Protein AF-A0A3C0C883-F1 (afdb_monomer)

Sequence (92 aa):
MLVVKTTEPKGQYARNGLMASVTGLPAIDVPGGFSKPDDT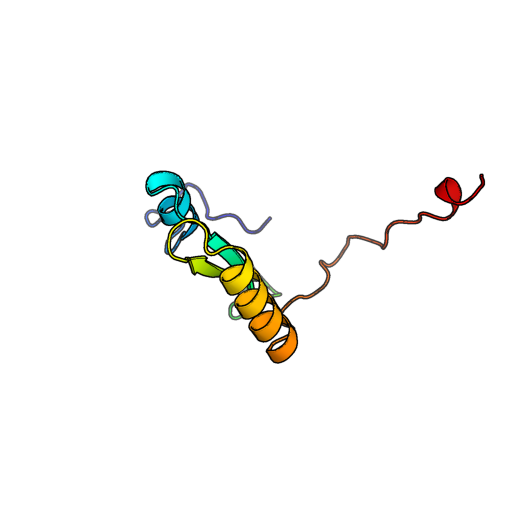APLGVPVGIEFMAEPFSESKLISMAFDYEQATKHRKAPEGLPDLDFSSVSSK

pLDDT: mean 87.86, std 10.41, range [47.94, 98.5]

Foldseek 3Di:
DPADPPPPPCHDPPDDVVPCVVVVWDKDKAWPAFDDADPVRNRGDTDIDMDTDDPPCVVVRVVVRVVVCVVPVRDDDDPPDDDDDCVVVPPD

Nearest PDB structures (foldseek):
  4v5z-assembly1_Bd  TM=3.438E-01  e=3.336E+00  Canis lupus familiaris
  6vqi-assembly1_a  TM=2.772E-01  e=2.749E+00  Rattus norvegicus
  6vq8-assembly1_a  TM=2.312E-01  e=6.356E+00  Rattus norvegicus
  6gq1-assembly1_AL  TM=2.306E-01  e=8.772E+00  Saccharomyces cerevisiae S288C

Mean predicted aligned error: 6.57 Å

Structure (mmCIF, N/CA/C/O backbone):
data_AF-A0A3C0C883-F1
#
_entry.id   AF-A0A3C0C883-F1
#
loop_
_atom_site.group_PDB
_atom_site.id
_atom_site.type_symbol
_atom_site.label_atom_id
_atom_site.label_alt_id
_atom_site.label_comp_id
_atom_site.label_asym_id
_atom_site.label_entity_id
_atom_site.label_seq_id
_atom_site.pdbx_PDB_ins_code
_atom_site.Cartn_x
_atom_site.Cartn_y
_atom_site.Cartn_z
_atom_site.occupancy
_atom_site.B_iso_or_equiv
_atom_site.auth_seq_id
_atom_site.auth_comp_id
_atom_site.auth_asym_id
_atom_site.auth_atom_id
_atom_site.pdbx_PDB_model_num
ATOM 1 N N . MET A 1 1 ? 16.668 2.261 -11.685 1.00 47.94 1 MET A N 1
ATOM 2 C CA . MET A 1 1 ? 15.894 2.820 -10.555 1.00 47.94 1 MET A CA 1
ATOM 3 C C . MET A 1 1 ? 14.685 3.537 -11.141 1.00 47.94 1 MET A C 1
ATOM 5 O O . MET A 1 1 ? 14.882 4.432 -11.953 1.00 47.94 1 MET A O 1
ATOM 9 N N . LEU A 1 2 ? 13.466 3.086 -10.825 1.00 65.94 2 LEU A N 1
ATOM 10 C CA . LEU A 1 2 ? 12.219 3.643 -11.368 1.00 65.94 2 LEU A CA 1
ATOM 11 C C . LEU A 1 2 ? 11.862 4.923 -10.606 1.00 65.94 2 LEU A C 1
ATOM 13 O O . LEU A 1 2 ? 11.206 4.880 -9.569 1.00 65.94 2 LEU A O 1
ATOM 17 N N . VAL A 1 3 ? 12.375 6.055 -11.080 1.00 69.94 3 VAL A N 1
ATOM 18 C CA . VAL A 1 3 ? 12.163 7.380 -10.485 1.00 69.94 3 VAL A CA 1
ATOM 19 C C . VAL A 1 3 ? 11.705 8.316 -11.583 1.00 69.94 3 VAL A C 1
ATOM 21 O O . VAL A 1 3 ? 12.238 8.289 -12.694 1.00 69.94 3 VAL A O 1
ATOM 24 N N . VAL A 1 4 ? 10.722 9.155 -11.268 1.00 74.94 4 VAL A N 1
ATOM 25 C CA . VAL A 1 4 ? 10.320 10.230 -12.171 1.00 74.94 4 VAL A CA 1
ATOM 26 C C . VAL A 1 4 ? 11.511 11.160 -12.379 1.00 74.94 4 VAL A C 1
ATOM 28 O O . VAL A 1 4 ? 12.099 11.649 -11.416 1.00 74.94 4 VAL A O 1
ATOM 31 N N . LYS A 1 5 ? 11.878 11.401 -13.639 1.00 80.19 5 LYS A N 1
ATOM 32 C CA . LYS A 1 5 ? 12.975 12.312 -13.978 1.00 80.19 5 LYS A CA 1
ATOM 33 C C . LYS A 1 5 ? 12.674 13.694 -13.403 1.00 80.19 5 LYS A C 1
ATOM 35 O O . LYS A 1 5 ? 11.576 14.203 -13.583 1.00 80.19 5 LYS A O 1
ATOM 40 N N . THR A 1 6 ? 13.659 14.341 -12.788 1.00 79.00 6 THR A N 1
ATOM 41 C CA . THR A 1 6 ? 13.498 15.695 -12.224 1.00 79.00 6 THR A CA 1
ATOM 42 C C . THR A 1 6 ? 13.108 16.736 -13.282 1.00 79.00 6 THR A C 1
ATOM 44 O O . THR A 1 6 ? 12.564 17.782 -12.954 1.00 79.00 6 THR A O 1
ATOM 47 N N . THR A 1 7 ? 13.367 16.444 -14.561 1.00 83.19 7 THR A N 1
ATOM 48 C CA . THR A 1 7 ? 12.977 17.271 -15.709 1.00 83.19 7 THR A CA 1
ATOM 49 C C . THR A 1 7 ? 11.556 17.006 -16.210 1.00 83.19 7 THR A C 1
ATOM 51 O O . THR A 1 7 ? 11.130 17.682 -17.141 1.00 83.19 7 THR A O 1
ATOM 54 N N . GLU A 1 8 ? 10.830 16.033 -15.650 1.00 82.94 8 GLU A N 1
ATOM 55 C CA . GLU A 1 8 ? 9.435 15.764 -16.002 1.00 82.94 8 GLU A CA 1
ATOM 56 C C . GLU A 1 8 ? 8.548 16.883 -15.431 1.00 82.94 8 GLU A C 1
ATOM 58 O O . GLU A 1 8 ? 8.380 16.960 -14.210 1.00 82.94 8 GLU A O 1
ATOM 63 N N . PRO A 1 9 ? 7.950 17.747 -16.273 1.00 79.12 9 PRO A N 1
ATOM 64 C CA . PRO A 1 9 ? 7.188 18.904 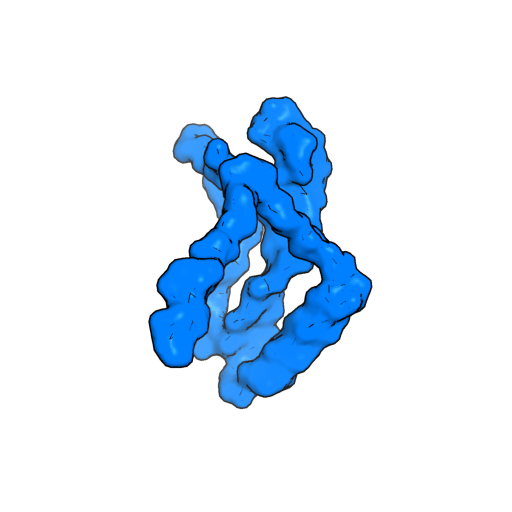-15.804 1.00 79.12 9 PRO A CA 1
ATOM 65 C C . PRO A 1 9 ? 5.959 18.520 -14.973 1.00 79.12 9 PRO A C 1
ATOM 67 O O . PRO A 1 9 ? 5.479 19.326 -14.179 1.00 79.12 9 PRO A O 1
ATOM 70 N N . LYS A 1 10 ? 5.445 17.294 -15.133 1.00 72.88 10 LYS A N 1
ATOM 71 C CA . LYS A 1 10 ? 4.308 16.783 -14.355 1.00 72.88 10 LYS A CA 1
ATOM 72 C C . LYS A 1 10 ? 4.703 16.213 -12.991 1.00 72.88 10 LYS A C 1
ATOM 74 O O . LYS A 1 10 ? 3.816 15.952 -12.179 1.00 72.88 10 LYS A O 1
ATOM 79 N N . GLY A 1 11 ? 5.998 16.018 -12.726 1.00 78.50 11 GLY A N 1
ATOM 80 C CA . GLY A 1 11 ? 6.478 15.366 -11.511 1.00 78.50 11 GLY A CA 1
ATOM 81 C C . GLY A 1 11 ? 5.837 13.990 -11.291 1.00 78.50 11 GLY A C 1
ATOM 82 O O . GLY A 1 11 ? 5.431 13.311 -12.236 1.00 78.50 11 GLY A O 1
ATOM 83 N N . GLN A 1 12 ? 5.744 13.558 -10.032 1.00 77.00 12 GLN A N 1
ATOM 84 C CA . GLN A 1 12 ? 5.100 12.290 -9.699 1.00 77.00 12 GLN A CA 1
ATOM 85 C C . GLN A 1 12 ? 3.599 12.474 -9.470 1.00 77.00 12 GLN A C 1
ATOM 87 O O . GLN A 1 12 ? 3.146 12.723 -8.353 1.00 77.00 12 GLN A O 1
ATOM 92 N 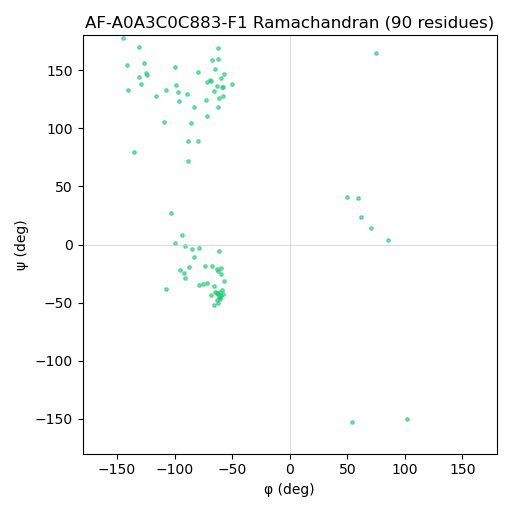N . TYR A 1 13 ? 2.836 12.352 -10.554 1.00 71.75 13 TYR A N 1
ATOM 93 C CA . TYR A 1 13 ? 1.377 12.415 -10.532 1.00 71.75 13 TYR A CA 1
ATOM 94 C C . TYR A 1 13 ? 0.763 11.246 -9.738 1.00 71.75 13 TYR A C 1
ATOM 96 O O . TYR A 1 13 ? 1.343 10.161 -9.688 1.00 71.75 13 TYR A O 1
ATOM 104 N N . ALA A 1 14 ? -0.418 11.467 -9.146 1.00 69.81 14 ALA A N 1
ATOM 105 C CA . ALA A 1 14 ? -1.192 10.460 -8.399 1.00 69.81 14 ALA A CA 1
ATOM 106 C C . ALA A 1 14 ? -0.465 9.839 -7.181 1.00 69.81 14 ALA A C 1
ATOM 108 O O . ALA A 1 14 ? -0.543 8.639 -6.927 1.00 69.81 14 ALA A O 1
ATOM 109 N N . ARG A 1 15 ? 0.267 10.663 -6.420 1.00 77.75 15 ARG A N 1
ATOM 110 C CA . ARG A 1 15 ? 0.843 10.281 -5.121 1.00 77.75 15 ARG A CA 1
ATOM 111 C C . ARG A 1 15 ? -0.198 10.438 -4.019 1.00 77.75 15 ARG A C 1
ATOM 113 O O . ARG A 1 15 ? -0.617 11.558 -3.745 1.00 77.75 15 ARG A O 1
ATOM 120 N N . ASN A 1 16 ? -0.546 9.337 -3.361 1.00 77.75 16 ASN A N 1
ATOM 121 C CA . ASN A 1 16 ? -1.634 9.324 -2.380 1.00 77.75 16 ASN A CA 1
ATOM 122 C C . ASN A 1 16 ? -1.158 9.619 -0.940 1.00 77.75 16 ASN A C 1
ATOM 124 O O . ASN A 1 16 ? -1.847 10.323 -0.208 1.00 77.75 16 ASN A O 1
ATOM 128 N N . GLY A 1 17 ? 0.096 9.282 -0.600 1.00 73.75 17 GLY A N 1
ATOM 129 C CA . GLY A 1 17 ? 0.633 9.380 0.771 1.00 73.75 17 GLY A CA 1
ATOM 130 C C . GLY A 1 17 ? 0.684 10.770 1.430 1.00 73.75 17 GLY A C 1
ATOM 131 O O . GLY A 1 17 ? 1.020 10.880 2.609 1.00 73.75 17 GLY A O 1
ATOM 132 N N . LEU A 1 18 ? 0.347 11.851 0.716 1.00 84.75 18 LEU A N 1
ATOM 133 C CA . LEU A 1 18 ? 0.171 13.169 1.336 1.00 84.75 18 LEU A CA 1
ATOM 134 C C . LEU A 1 18 ? -1.153 13.263 2.113 1.00 84.75 18 LEU A C 1
ATOM 136 O O . LEU A 1 18 ? -1.207 13.939 3.138 1.00 84.75 18 LEU A O 1
ATOM 140 N N . MET A 1 19 ? -2.209 12.592 1.648 1.00 85.00 19 MET A N 1
ATOM 141 C CA . MET A 1 19 ? -3.565 12.761 2.176 1.00 85.00 19 MET A CA 1
ATOM 142 C C . MET A 1 19 ? -3.674 12.284 3.625 1.00 85.00 19 MET A C 1
ATOM 144 O O . MET A 1 19 ? -4.091 13.050 4.497 1.00 85.00 19 MET A O 1
ATOM 148 N N . ALA A 1 20 ? -3.229 11.060 3.905 1.00 87.12 20 ALA A N 1
ATOM 149 C CA . ALA A 1 20 ? -3.204 10.515 5.259 1.00 87.12 20 ALA A CA 1
ATOM 150 C C . ALA A 1 20 ? -2.272 11.316 6.185 1.00 87.12 20 ALA A C 1
ATOM 152 O O . ALA A 1 20 ? -2.643 11.660 7.305 1.00 87.12 20 ALA A O 1
ATOM 153 N N . SER A 1 21 ? -1.097 11.709 5.679 1.00 87.69 21 SER A N 1
ATOM 154 C CA . SER A 1 21 ? -0.097 12.471 6.440 1.00 87.69 21 SER A CA 1
ATOM 155 C C . SER A 1 21 ? -0.616 13.829 6.921 1.00 87.69 21 SER A C 1
ATOM 157 O O . SER A 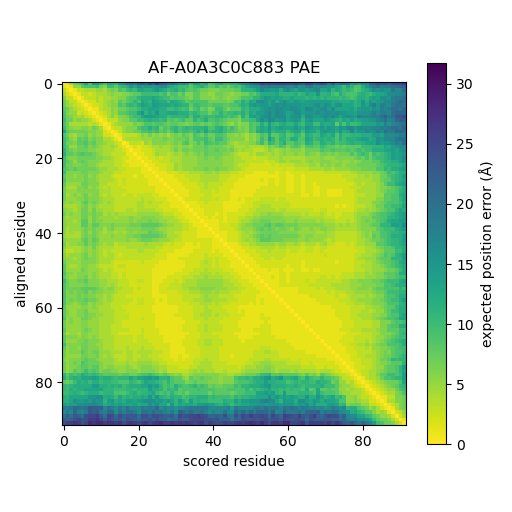1 21 ? -0.332 14.239 8.043 1.00 87.69 21 SER A O 1
ATOM 159 N N . VAL A 1 22 ? -1.369 14.540 6.076 1.00 92.75 22 VAL A N 1
ATOM 160 C CA . VAL A 1 22 ? -1.909 15.870 6.407 1.00 92.75 22 VAL A CA 1
ATOM 161 C C . VAL A 1 22 ? -3.142 15.771 7.303 1.00 92.75 22 VAL A C 1
ATOM 163 O O . VAL A 1 22 ? -3.355 16.633 8.152 1.00 92.75 22 VAL A O 1
ATOM 166 N N . THR A 1 23 ? -3.964 14.739 7.118 1.00 91.94 23 THR A N 1
ATOM 167 C CA . THR A 1 23 ? -5.231 14.588 7.852 1.00 91.94 23 THR A CA 1
ATOM 168 C C . THR A 1 23 ? -5.080 13.866 9.189 1.00 91.94 23 THR A C 1
ATOM 170 O O . THR A 1 23 ? -5.954 13.996 10.043 1.00 91.94 23 THR A O 1
ATOM 173 N N . GLY A 1 24 ? -3.994 13.113 9.388 1.00 92.69 24 GLY A N 1
ATOM 174 C CA . GLY A 1 24 ? -3.803 12.258 10.561 1.00 92.69 24 GLY A CA 1
ATOM 175 C C . GLY A 1 24 ? -4.724 11.034 10.581 1.00 92.69 24 GLY A C 1
ATOM 176 O O . GLY A 1 24 ? -4.874 10.401 11.624 1.00 92.69 24 GLY A O 1
ATOM 177 N N . LEU A 1 25 ? -5.366 10.715 9.453 1.00 95.31 25 LEU A N 1
ATOM 178 C CA . LEU A 1 25 ? -6.231 9.548 9.319 1.00 95.31 25 LEU A CA 1
ATOM 179 C C . LEU A 1 25 ? -5.407 8.271 9.106 1.00 95.31 25 LEU A C 1
ATOM 181 O O . LEU A 1 25 ? -4.348 8.321 8.474 1.00 95.31 25 LEU A O 1
ATOM 185 N N . PRO A 1 26 ? -5.893 7.112 9.585 1.00 96.06 26 PRO A N 1
ATOM 186 C CA . PRO A 1 26 ? -5.250 5.841 9.302 1.00 96.06 26 PRO A CA 1
ATOM 187 C C . PRO A 1 26 ? -5.333 5.521 7.806 1.00 96.06 26 PRO A C 1
ATOM 189 O O . PRO A 1 26 ? -6.406 5.590 7.195 1.00 96.06 26 PRO A O 1
ATOM 192 N N . ALA A 1 27 ? -4.198 5.126 7.233 1.00 96.00 27 ALA A N 1
ATOM 193 C CA . ALA A 1 27 ? -4.090 4.670 5.856 1.00 96.00 27 ALA A CA 1
ATOM 194 C C . ALA A 1 27 ? -3.116 3.492 5.731 1.00 96.00 27 ALA A C 1
ATOM 196 O O . ALA A 1 27 ? -2.223 3.318 6.563 1.00 96.00 27 ALA A O 1
ATOM 197 N N . ILE A 1 28 ? -3.314 2.671 4.701 1.00 95.81 28 ILE A N 1
ATOM 198 C CA . ILE A 1 28 ? -2.458 1.531 4.370 1.00 95.81 28 ILE A CA 1
ATOM 199 C C . ILE A 1 28 ? -2.299 1.429 2.853 1.00 95.81 28 ILE A C 1
ATOM 201 O O . ILE A 1 28 ? -3.282 1.493 2.113 1.00 95.81 28 ILE A O 1
ATOM 205 N N . ASP A 1 29 ? -1.060 1.250 2.402 1.00 94.94 29 ASP A N 1
ATOM 206 C CA . ASP A 1 29 ? -0.732 0.999 1.001 1.00 94.94 29 ASP A CA 1
ATOM 207 C C . ASP A 1 29 ? -0.565 -0.503 0.746 1.00 94.94 29 ASP A C 1
ATOM 209 O O . ASP A 1 29 ? 0.176 -1.191 1.453 1.00 94.94 29 ASP A O 1
ATOM 213 N N . VAL A 1 30 ? -1.216 -1.007 -0.304 1.00 96.06 30 VAL A N 1
ATOM 214 C CA . VAL A 1 30 ? -1.134 -2.409 -0.750 1.00 96.06 30 VAL A CA 1
ATOM 215 C C . VAL A 1 30 ? -0.760 -2.517 -2.236 1.00 96.06 30 VAL A C 1
ATOM 217 O O . VAL A 1 30 ? -1.000 -1.581 -3.004 1.00 96.06 30 VAL A O 1
ATOM 220 N N . PRO A 1 31 ? -0.183 -3.648 -2.699 1.00 96.56 31 PRO A N 1
ATOM 221 C CA . PRO A 1 31 ? 0.165 -3.828 -4.110 1.00 96.56 31 PRO A CA 1
ATOM 222 C C . PRO A 1 31 ? -1.057 -3.789 -5.050 1.00 96.56 31 PRO A C 1
ATOM 224 O O . PRO A 1 31 ? -1.932 -4.649 -5.002 1.00 96.56 31 PRO A O 1
ATOM 227 N N . GLY A 1 32 ? -1.081 -2.826 -5.969 1.00 94.81 32 GLY A N 1
ATOM 228 C CA . GLY A 1 32 ? -2.076 -2.667 -7.041 1.00 94.81 32 GLY A CA 1
ATOM 229 C C . GLY A 1 32 ? -1.721 -3.362 -8.357 1.00 94.81 32 GLY A C 1
ATOM 230 O O . GLY A 1 32 ? -2.469 -3.282 -9.327 1.00 94.81 32 GLY A O 1
ATOM 231 N N . GLY A 1 33 ? -0.556 -4.009 -8.420 1.00 94.69 33 GLY A N 1
ATOM 232 C CA . GLY A 1 33 ? -0.035 -4.635 -9.631 1.00 94.69 33 GLY A CA 1
ATOM 233 C C . GLY A 1 33 ? 1.047 -3.794 -10.295 1.00 94.69 33 GLY A C 1
ATOM 234 O O . GLY A 1 33 ? 1.822 -3.113 -9.626 1.00 94.69 33 GLY A O 1
ATOM 235 N N . PHE A 1 34 ? 1.141 -3.903 -11.618 1.00 93.69 34 PHE A N 1
ATOM 236 C CA . PHE A 1 34 ? 2.194 -3.281 -12.414 1.00 93.69 34 PHE A CA 1
ATOM 237 C C . PHE A 1 34 ? 1.582 -2.532 -13.593 1.00 93.69 34 PHE A C 1
ATOM 239 O O . PHE A 1 34 ? 0.594 -2.984 -14.179 1.00 93.69 34 PHE A O 1
ATOM 246 N N . SER A 1 35 ? 2.183 -1.400 -13.958 1.00 90.88 35 SER A N 1
ATOM 247 C CA . SER A 1 35 ? 1.855 -0.719 -15.209 1.00 90.88 35 SER A CA 1
ATOM 248 C C . SER A 1 35 ? 2.182 -1.603 -16.415 1.00 90.88 35 SER A C 1
ATOM 250 O O . SER A 1 35 ? 2.881 -2.614 -16.311 1.00 90.88 35 SER A O 1
ATOM 252 N N . LYS A 1 36 ? 1.720 -1.186 -17.598 1.00 93.19 36 LYS A N 1
ATOM 253 C CA . LYS A 1 36 ? 2.205 -1.784 -18.844 1.00 93.19 36 LYS A CA 1
ATOM 254 C C . LYS A 1 36 ? 3.730 -1.595 -18.936 1.00 93.19 36 LYS A C 1
ATOM 256 O O . LYS A 1 36 ? 4.192 -0.495 -18.624 1.00 93.19 36 LYS A O 1
ATOM 261 N N . PRO A 1 37 ? 4.481 -2.637 -19.329 1.00 92.31 37 PRO A N 1
ATOM 262 C CA . PRO A 1 37 ? 5.897 -2.516 -19.636 1.00 92.31 37 PRO A CA 1
ATOM 263 C C . PRO A 1 37 ? 6.183 -1.492 -20.730 1.00 92.31 37 PRO A C 1
ATOM 265 O O . PRO A 1 37 ? 5.401 -1.357 -21.674 1.00 92.31 37 PRO A O 1
ATOM 268 N N . ASP A 1 38 ? 7.329 -0.830 -20.619 1.00 90.12 38 ASP A N 1
ATOM 269 C CA . ASP A 1 38 ? 7.888 0.048 -21.645 1.00 90.12 38 ASP A CA 1
ATOM 270 C C . ASP A 1 38 ? 9.425 -0.039 -21.667 1.00 90.12 38 ASP A C 1
ATOM 272 O O . ASP A 1 38 ? 10.032 -0.741 -20.855 1.00 90.12 38 ASP A O 1
ATOM 276 N N . ASP A 1 39 ? 10.061 0.678 -22.595 1.00 89.94 39 ASP A N 1
ATOM 277 C CA . ASP A 1 39 ? 11.519 0.663 -22.787 1.00 89.94 39 ASP A CA 1
ATOM 278 C C . ASP A 1 39 ? 12.308 1.102 -21.542 1.00 89.94 39 ASP A C 1
ATOM 280 O O . ASP A 1 39 ? 13.469 0.733 -21.362 1.00 89.94 39 ASP A O 1
ATOM 284 N N . THR A 1 40 ? 11.696 1.907 -20.674 1.00 84.62 40 THR A N 1
ATOM 285 C CA . THR A 1 40 ? 12.308 2.410 -19.438 1.00 84.62 40 THR A CA 1
ATOM 286 C C . THR A 1 40 ? 11.965 1.557 -18.216 1.00 84.62 40 THR A C 1
ATOM 288 O O . THR A 1 40 ? 12.711 1.567 -17.232 1.00 84.62 40 THR A O 1
ATOM 291 N N . ALA A 1 41 ? 10.874 0.794 -18.285 1.00 87.00 41 ALA A N 1
ATOM 292 C CA . ALA A 1 41 ? 10.400 -0.128 -17.265 1.00 87.00 41 ALA A CA 1
ATOM 293 C C . ALA A 1 41 ? 9.966 -1.467 -17.903 1.00 87.00 41 ALA A C 1
ATOM 295 O O . ALA A 1 41 ? 8.767 -1.725 -18.043 1.00 87.00 41 ALA A O 1
ATOM 296 N N . PRO A 1 42 ? 10.914 -2.366 -18.240 1.00 88.94 42 PRO A N 1
ATOM 297 C CA . PRO A 1 42 ? 10.610 -3.615 -18.952 1.00 88.94 42 PRO A CA 1
ATOM 298 C C . PRO A 1 42 ? 9.696 -4.589 -18.193 1.00 88.94 42 PRO A C 1
ATOM 300 O O . PRO A 1 42 ? 9.062 -5.450 -18.795 1.00 88.94 42 PRO A O 1
ATOM 303 N N . LEU A 1 43 ? 9.610 -4.457 -16.866 1.00 87.50 43 LEU A N 1
ATOM 304 C CA . LEU A 1 43 ? 8.728 -5.254 -16.002 1.00 87.50 43 LEU A CA 1
ATOM 305 C C . LEU A 1 43 ? 7.436 -4.509 -15.621 1.00 87.50 43 LEU A C 1
ATOM 307 O O . LEU A 1 43 ? 6.614 -5.036 -14.869 1.00 87.50 43 LEU A O 1
ATOM 311 N N . GLY A 1 44 ? 7.258 -3.286 -16.128 1.00 90.19 44 GLY A N 1
ATOM 312 C CA . GLY A 1 44 ? 6.274 -2.330 -15.635 1.00 90.19 44 GLY A CA 1
ATOM 313 C C . GLY A 1 44 ? 6.694 -1.689 -14.310 1.00 90.19 44 GLY A C 1
ATOM 314 O O . GLY A 1 44 ? 7.595 -2.151 -13.607 1.00 90.19 44 GLY A O 1
ATOM 315 N N . VAL A 1 45 ? 6.029 -0.593 -13.959 1.00 89.44 45 VAL A N 1
ATOM 316 C CA . VAL A 1 45 ? 6.229 0.109 -12.690 1.00 89.44 45 VAL A CA 1
ATOM 317 C C . VAL A 1 45 ? 5.290 -0.489 -11.640 1.00 89.44 45 VAL A C 1
ATOM 319 O O . VAL A 1 45 ? 4.095 -0.594 -11.924 1.00 89.44 45 VAL A O 1
ATOM 322 N N . PRO A 1 46 ? 5.776 -0.865 -10.440 1.00 90.88 46 PRO A N 1
ATOM 323 C CA . PRO A 1 46 ? 4.907 -1.269 -9.340 1.00 90.88 46 PRO A CA 1
ATOM 324 C C . PRO A 1 46 ? 3.930 -0.144 -8.981 1.00 90.88 46 PRO A C 1
ATOM 326 O O . PRO A 1 46 ? 4.345 0.991 -8.741 1.00 90.88 46 PRO A O 1
ATOM 329 N N . VAL A 1 47 ? 2.641 -0.462 -8.934 1.00 90.75 47 VAL A N 1
ATOM 330 C CA . VAL A 1 47 ? 1.567 0.469 -8.567 1.00 90.75 47 VAL A CA 1
ATOM 331 C C . VAL A 1 47 ? 1.055 0.099 -7.180 1.00 90.75 47 VAL A C 1
ATOM 333 O O . VAL A 1 47 ? 0.816 -1.075 -6.907 1.00 90.75 47 VAL A O 1
ATOM 336 N N . GLY A 1 48 ? 0.895 1.092 -6.305 1.00 90.69 48 GLY A N 1
ATOM 337 C CA . GLY A 1 48 ? 0.257 0.942 -4.995 1.00 90.69 48 GLY A CA 1
ATOM 338 C C . GLY A 1 48 ? -1.194 1.423 -5.015 1.00 90.69 48 GLY A C 1
ATOM 339 O O . GLY A 1 48 ? -1.548 2.296 -5.810 1.00 90.69 48 GLY A O 1
ATOM 340 N N . ILE A 1 49 ? -2.020 0.857 -4.140 1.00 93.06 49 ILE A N 1
ATOM 341 C CA . ILE A 1 49 ? -3.361 1.352 -3.815 1.00 93.06 49 ILE A CA 1
ATOM 342 C C . ILE A 1 49 ? -3.354 1.760 -2.348 1.00 93.06 49 ILE A C 1
ATOM 344 O O . ILE A 1 49 ? -2.987 0.953 -1.499 1.00 93.06 49 ILE A O 1
ATOM 348 N N . GLU A 1 50 ? -3.798 2.984 -2.070 1.00 93.81 50 GLU A N 1
ATOM 349 C CA . GLU A 1 50 ? -3.962 3.483 -0.707 1.00 93.81 50 GLU A CA 1
ATOM 350 C C . GLU A 1 50 ? -5.420 3.298 -0.280 1.00 93.81 50 GLU A C 1
ATOM 352 O O . GLU A 1 50 ? -6.341 3.798 -0.935 1.00 93.81 50 GLU A O 1
ATOM 357 N N . PHE A 1 51 ? -5.633 2.595 0.828 1.00 95.50 51 PHE A N 1
ATOM 358 C CA . PHE A 1 51 ? -6.897 2.625 1.552 1.00 95.50 51 PHE A CA 1
ATOM 359 C C . PHE A 1 51 ? -6.772 3.579 2.731 1.00 95.50 51 PHE A C 1
ATOM 361 O O . PHE A 1 51 ? -5.783 3.545 3.457 1.00 95.50 51 PHE A O 1
ATOM 368 N N . MET A 1 52 ? -7.804 4.387 2.953 1.00 95.94 52 MET A N 1
ATOM 369 C CA . MET A 1 52 ? -7.894 5.311 4.080 1.00 95.94 52 MET A CA 1
ATOM 370 C C . MET A 1 52 ? -9.179 5.027 4.855 1.00 95.94 52 MET A C 1
ATOM 372 O O . MET A 1 52 ? -10.190 4.633 4.266 1.00 95.94 52 MET A O 1
ATOM 376 N N . ALA A 1 53 ? -9.145 5.205 6.171 1.00 96.00 53 ALA A N 1
ATOM 377 C CA . ALA A 1 53 ? -10.289 4.961 7.038 1.00 96.00 53 ALA A CA 1
ATOM 378 C C . ALA A 1 53 ? -10.556 6.134 7.989 1.00 96.00 53 ALA A C 1
ATOM 380 O O . ALA A 1 53 ? -9.776 7.078 8.104 1.00 96.00 53 ALA A O 1
ATOM 381 N N . GLU A 1 54 ? -11.702 6.064 8.659 1.00 96.62 54 GLU A N 1
ATOM 382 C CA . GLU A 1 54 ? -12.068 6.964 9.751 1.00 96.62 54 GLU A CA 1
ATOM 383 C C . GLU A 1 54 ? -11.088 6.829 10.934 1.00 96.62 54 GLU A C 1
ATOM 385 O O . GLU A 1 54 ? -10.418 5.796 11.062 1.00 96.62 54 GLU A O 1
ATOM 390 N N . PRO A 1 55 ? -11.005 7.836 11.826 1.00 96.75 55 PRO A N 1
ATOM 391 C CA . PRO A 1 55 ? -10.141 7.769 13.002 1.00 96.75 55 PRO A CA 1
ATOM 392 C C . PRO A 1 55 ? -10.333 6.473 13.806 1.00 96.75 55 PRO A C 1
ATOM 394 O O . PRO A 1 55 ? -11.462 6.032 14.023 1.00 96.75 55 PRO A O 1
ATOM 397 N N . PHE A 1 56 ? -9.223 5.885 14.266 1.00 96.69 56 PHE A N 1
ATOM 398 C CA . PHE A 1 56 ? -9.191 4.699 15.140 1.00 96.69 56 PHE A CA 1
ATOM 399 C C . PHE A 1 56 ? -9.818 3.419 14.548 1.00 96.69 56 PHE A C 1
ATOM 401 O O . PHE A 1 56 ? -10.260 2.529 15.279 1.00 96.69 56 PHE A O 1
ATOM 408 N N . SER A 1 57 ? -9.892 3.323 13.216 1.00 97.88 57 SER A N 1
ATOM 409 C CA . SER A 1 57 ? -10.476 2.181 12.496 1.00 97.88 57 SER A CA 1
ATOM 410 C C . SER A 1 57 ? -9.433 1.224 11.895 1.00 97.88 57 SER A C 1
ATOM 412 O O . SER A 1 57 ? -9.714 0.538 10.907 1.00 97.88 57 SER A O 1
ATOM 414 N N . GLU A 1 58 ? -8.233 1.132 12.476 1.00 98.00 58 GLU A N 1
ATOM 415 C CA . GLU A 1 58 ? -7.100 0.353 11.950 1.00 98.00 58 GLU A CA 1
ATOM 416 C C . GLU A 1 58 ? -7.434 -1.134 11.793 1.00 98.00 58 GLU A C 1
ATOM 418 O O . GLU A 1 58 ? -7.070 -1.739 10.791 1.00 98.00 58 GLU A O 1
ATOM 423 N N . SER A 1 59 ? -8.183 -1.723 12.730 1.00 98.19 59 SER A N 1
ATOM 424 C CA . SER A 1 59 ? -8.579 -3.140 12.655 1.00 98.19 59 SER A CA 1
ATOM 425 C C . SER A 1 59 ? -9.390 -3.448 11.387 1.00 98.19 59 SER A C 1
ATOM 427 O O . SER A 1 59 ? -9.118 -4.416 10.670 1.00 98.19 59 SER A O 1
ATOM 429 N N . LYS A 1 60 ? -10.349 -2.574 11.050 1.00 98.12 60 LYS A N 1
ATOM 430 C CA . LYS A 1 60 ? -11.150 -2.696 9.826 1.00 98.12 60 LYS A CA 1
ATOM 431 C C . LYS A 1 60 ? -10.291 -2.456 8.587 1.00 98.12 60 LYS A C 1
ATOM 433 O O . LYS A 1 60 ? -10.406 -3.195 7.615 1.00 98.12 60 LYS A O 1
ATOM 438 N N . LEU A 1 61 ? -9.430 -1.440 8.631 1.00 98.25 61 LEU A N 1
ATOM 439 C CA . LEU A 1 61 ? -8.533 -1.092 7.534 1.00 98.25 61 LEU A CA 1
ATOM 440 C C . LEU A 1 61 ? -7.575 -2.243 7.187 1.00 98.25 61 LEU A C 1
ATOM 442 O O . LEU A 1 61 ? -7.472 -2.619 6.022 1.00 98.25 61 LEU A O 1
ATOM 446 N N . ILE A 1 62 ? -6.946 -2.850 8.197 1.00 98.50 62 ILE A N 1
ATOM 447 C CA . ILE A 1 62 ? -6.056 -4.009 8.044 1.00 98.50 62 ILE A CA 1
ATOM 448 C C . ILE A 1 62 ? -6.825 -5.214 7.497 1.00 98.50 62 ILE A C 1
ATOM 450 O O . ILE A 1 62 ? -6.329 -5.889 6.600 1.00 98.50 62 ILE A O 1
ATOM 454 N N . SER A 1 63 ? -8.048 -5.460 7.981 1.00 98.44 63 SER A N 1
ATOM 455 C CA . SER A 1 63 ? -8.882 -6.565 7.485 1.00 98.44 63 SER A CA 1
ATOM 456 C C . SER A 1 63 ? -9.210 -6.403 5.995 1.00 98.44 63 SER A C 1
ATOM 458 O O . SER A 1 63 ? -9.032 -7.337 5.221 1.00 98.44 63 SER A O 1
ATOM 460 N N . MET A 1 64 ? -9.604 -5.199 5.562 1.00 98.31 64 MET A N 1
ATOM 461 C CA . MET A 1 64 ? -9.877 -4.918 4.144 1.00 98.31 64 MET A CA 1
ATOM 462 C C . MET A 1 64 ? -8.621 -5.040 3.274 1.00 98.31 64 MET A C 1
ATOM 464 O O . MET A 1 64 ? -8.684 -5.582 2.171 1.00 98.31 64 MET A O 1
ATOM 468 N N . ALA A 1 65 ? -7.478 -4.554 3.764 1.00 98.25 65 ALA A N 1
ATOM 469 C CA . ALA A 1 65 ? -6.200 -4.685 3.072 1.00 98.25 65 ALA A CA 1
ATOM 470 C C . ALA A 1 65 ? -5.796 -6.157 2.897 1.00 98.25 65 ALA A C 1
ATOM 472 O O . ALA A 1 65 ? -5.372 -6.547 1.809 1.00 98.25 65 ALA A O 1
ATOM 473 N N . PHE A 1 66 ? -5.984 -6.972 3.938 1.00 98.38 66 PHE A N 1
ATOM 474 C CA . PHE A 1 66 ? -5.742 -8.411 3.895 1.00 98.38 66 PHE A CA 1
ATOM 475 C C . PHE A 1 66 ? -6.650 -9.105 2.877 1.00 98.38 66 PHE A C 1
ATOM 477 O O . PHE A 1 66 ? -6.154 -9.819 2.008 1.00 98.38 66 PHE A O 1
ATOM 484 N N . ASP A 1 67 ? -7.960 -8.861 2.927 1.00 98.44 67 ASP A N 1
ATOM 485 C CA . ASP A 1 67 ? -8.908 -9.467 1.987 1.00 98.44 67 ASP A CA 1
ATOM 486 C C . ASP A 1 67 ? -8.556 -9.117 0.532 1.00 98.44 67 ASP A C 1
ATOM 488 O O . ASP A 1 67 ? -8.549 -9.988 -0.344 1.00 98.44 67 ASP A O 1
ATOM 492 N N . TYR A 1 68 ? -8.191 -7.856 0.276 1.00 98.44 68 TYR A N 1
ATOM 493 C CA . TYR A 1 68 ? -7.729 -7.404 -1.033 1.00 98.44 68 TYR A CA 1
ATOM 494 C C . TYR A 1 68 ? -6.428 -8.100 -1.471 1.00 98.44 68 TYR A C 1
ATOM 496 O O . TYR A 1 68 ? -6.341 -8.586 -2.605 1.00 98.44 68 TYR A O 1
ATOM 504 N N . GLU A 1 69 ? -5.414 -8.181 -0.604 1.00 98.06 69 GLU A N 1
ATOM 505 C CA . GLU A 1 69 ? -4.147 -8.851 -0.926 1.00 98.06 69 GLU A CA 1
ATOM 506 C C . GLU A 1 69 ? -4.378 -10.332 -1.245 1.00 98.06 69 GLU A C 1
ATOM 508 O O . GLU A 1 69 ? -3.882 -10.839 -2.256 1.00 98.06 69 GLU A O 1
ATOM 513 N N . GLN A 1 70 ? -5.184 -11.014 -0.434 1.00 98.38 70 GLN A N 1
ATOM 514 C CA . GLN A 1 70 ? -5.477 -12.434 -0.601 1.00 98.38 70 GLN A CA 1
ATOM 515 C C . GLN A 1 70 ? -6.262 -12.723 -1.881 1.00 98.38 70 GLN A C 1
ATOM 517 O O . GLN A 1 70 ? -6.021 -13.751 -2.526 1.00 98.38 70 GLN A O 1
ATOM 522 N N . ALA A 1 71 ? -7.166 -11.821 -2.268 1.00 98.25 71 ALA A N 1
ATOM 523 C CA . ALA A 1 71 ? -7.930 -11.928 -3.503 1.00 98.25 71 ALA A CA 1
ATOM 524 C C . ALA A 1 71 ? -7.076 -11.677 -4.756 1.00 98.25 71 ALA A C 1
ATOM 526 O O . ALA A 1 71 ? -7.327 -12.285 -5.796 1.00 98.25 71 ALA A O 1
ATOM 527 N N . THR A 1 72 ? -6.074 -10.796 -4.676 1.00 97.81 72 THR A N 1
ATOM 528 C CA . THR A 1 72 ? -5.374 -10.286 -5.867 1.00 97.81 72 THR A CA 1
ATOM 529 C C . THR A 1 72 ? -3.959 -10.820 -6.062 1.00 97.81 72 THR A C 1
ATOM 531 O O . THR A 1 72 ? -3.552 -11.081 -7.195 1.00 97.81 72 THR A O 1
ATOM 534 N N . LYS A 1 73 ? -3.195 -10.987 -4.978 1.00 97.25 73 LYS A N 1
ATOM 535 C CA . LYS A 1 73 ? -1.813 -11.497 -4.973 1.00 97.25 73 LYS A CA 1
ATOM 536 C C . LYS A 1 73 ? -0.896 -10.786 -5.977 1.00 97.25 73 LYS A C 1
ATOM 538 O O . LYS A 1 73 ? -0.065 -11.407 -6.635 1.00 97.25 73 LYS A O 1
ATOM 543 N N . HIS A 1 74 ? -1.032 -9.465 -6.092 1.00 96.44 74 HIS A N 1
ATOM 544 C CA . HIS A 1 74 ? -0.294 -8.652 -7.066 1.00 96.44 74 HIS A CA 1
ATOM 545 C C . HIS A 1 74 ? 1.221 -8.557 -6.821 1.00 96.44 74 HIS A C 1
ATOM 547 O O . HIS A 1 74 ? 1.966 -8.176 -7.729 1.00 96.44 74 HIS A O 1
ATOM 553 N N . ARG A 1 75 ? 1.689 -8.871 -5.608 1.00 94.81 75 ARG A N 1
ATOM 554 C CA . ARG A 1 75 ? 3.104 -8.777 -5.236 1.00 94.81 75 ARG A CA 1
ATOM 555 C C . ARG A 1 75 ? 3.959 -9.732 -6.077 1.00 94.81 75 ARG A C 1
ATOM 557 O O . ARG A 1 75 ? 3.643 -10.909 -6.214 1.00 94.81 75 ARG A O 1
ATOM 564 N N . LYS A 1 76 ? 5.104 -9.243 -6.554 1.00 91.19 76 LYS A N 1
ATOM 565 C CA . LYS A 1 76 ? 6.168 -10.051 -7.170 1.00 91.19 76 LYS A CA 1
ATOM 566 C C . LYS A 1 76 ? 7.487 -9.800 -6.445 1.00 91.19 76 LYS A C 1
ATOM 568 O O . LYS A 1 76 ? 7.702 -8.703 -5.931 1.00 91.19 76 LYS A O 1
ATOM 573 N N . ALA A 1 77 ? 8.344 -10.816 -6.375 1.00 89.75 77 ALA A N 1
ATOM 574 C CA . ALA A 1 77 ? 9.696 -10.642 -5.855 1.00 89.75 77 ALA A CA 1
ATOM 575 C C . ALA A 1 77 ? 10.523 -9.769 -6.823 1.00 89.75 77 ALA A C 1
ATOM 577 O O . ALA A 1 77 ? 10.354 -9.905 -8.037 1.00 89.75 77 ALA A O 1
ATOM 578 N N . PRO A 1 78 ? 11.375 -8.862 -6.317 1.00 86.75 78 PRO A N 1
ATOM 579 C CA . PRO A 1 78 ? 12.264 -8.077 -7.165 1.00 86.75 78 PRO A CA 1
ATOM 580 C C . PRO A 1 78 ? 13.353 -8.960 -7.790 1.00 86.75 78 PRO A 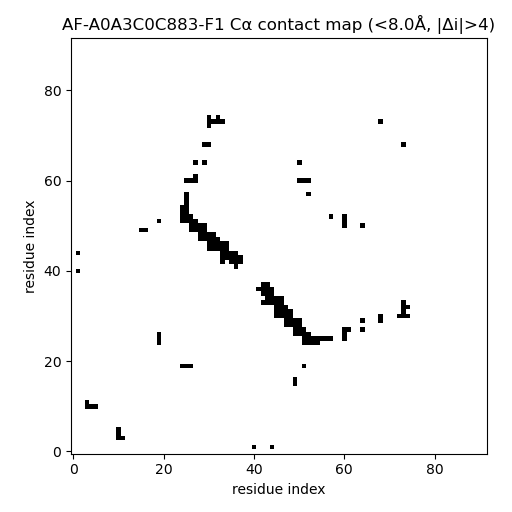C 1
ATOM 582 O O . PRO A 1 78 ? 13.906 -9.838 -7.132 1.00 86.75 78 PRO A O 1
ATOM 585 N N . GLU A 1 79 ? 13.693 -8.702 -9.052 1.00 84.44 79 GLU A N 1
ATOM 586 C CA . GLU A 1 79 ? 14.811 -9.376 -9.715 1.00 84.44 79 GLU A CA 1
ATOM 587 C C . GLU A 1 79 ? 16.155 -8.881 -9.158 1.00 84.44 79 GLU A C 1
ATOM 589 O O . GLU A 1 79 ? 16.343 -7.689 -8.911 1.00 84.44 79 GLU A O 1
ATOM 594 N N . GLY A 1 80 ? 17.107 -9.799 -8.969 1.00 81.50 80 GLY A N 1
ATOM 595 C CA . GLY A 1 80 ? 18.479 -9.468 -8.563 1.00 81.50 80 GLY A CA 1
ATOM 596 C C . GLY A 1 80 ? 18.711 -9.319 -7.057 1.00 81.50 80 GLY A C 1
ATOM 597 O O . GLY A 1 80 ? 19.831 -9.009 -6.655 1.00 81.50 80 GLY A O 1
ATOM 598 N N . LEU A 1 81 ? 17.698 -9.572 -6.224 1.00 82.56 81 LEU A N 1
ATOM 599 C CA . LEU A 1 81 ? 17.848 -9.673 -4.772 1.00 82.56 81 LEU A CA 1
ATOM 600 C C . LEU A 1 81 ? 17.677 -11.142 -4.353 1.00 82.56 81 LEU A C 1
ATOM 602 O O . LEU A 1 81 ? 16.553 -11.641 -4.406 1.00 82.56 81 LEU A O 1
ATOM 606 N N . PRO A 1 82 ? 18.767 -11.852 -3.998 1.00 83.50 82 PRO A N 1
ATOM 607 C CA . PRO A 1 82 ? 18.676 -13.232 -3.534 1.00 83.50 82 PRO A CA 1
ATOM 60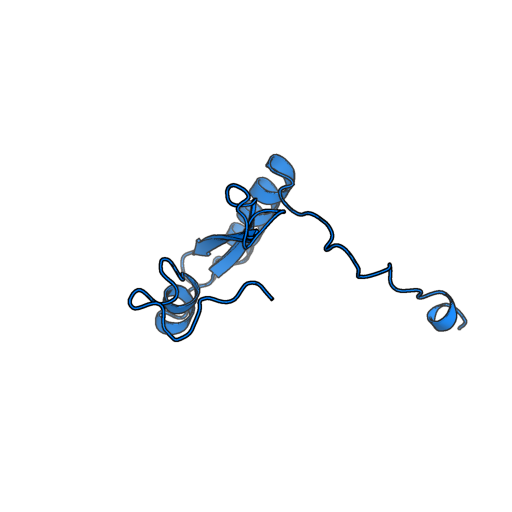8 C C . PRO A 1 82 ? 17.977 -13.309 -2.172 1.00 83.50 82 PRO A C 1
ATOM 610 O O . PRO A 1 82 ? 17.953 -12.332 -1.419 1.00 83.50 82 PRO A O 1
ATOM 613 N N . ASP A 1 83 ? 17.442 -14.488 -1.852 1.00 86.69 83 ASP A N 1
ATOM 614 C CA . ASP A 1 83 ? 16.845 -14.746 -0.545 1.00 86.69 83 ASP A CA 1
ATOM 615 C C . ASP A 1 83 ? 17.874 -14.543 0.576 1.00 86.69 83 ASP A C 1
ATOM 617 O O . ASP A 1 83 ? 19.059 -14.859 0.438 1.00 86.69 83 ASP A O 1
ATOM 621 N N . LEU A 1 84 ? 17.407 -14.000 1.701 1.00 85.44 84 LEU A N 1
ATOM 622 C CA . LEU A 1 84 ? 18.243 -13.807 2.879 1.00 85.44 84 LEU A CA 1
ATOM 623 C C . LEU A 1 84 ? 18.516 -15.160 3.549 1.00 85.44 84 LEU A C 1
ATOM 625 O O . LEU A 1 84 ? 17.585 -15.869 3.933 1.00 85.44 84 LEU A O 1
ATOM 629 N N . ASP A 1 85 ? 19.795 -15.495 3.725 1.00 87.31 85 ASP A N 1
ATOM 630 C CA . ASP A 1 85 ? 20.216 -16.697 4.444 1.00 87.31 85 ASP A CA 1
ATOM 631 C C . ASP A 1 85 ? 20.292 -16.438 5.957 1.00 87.31 85 ASP A C 1
ATOM 633 O O . ASP A 1 85 ? 21.228 -15.818 6.467 1.00 87.31 85 ASP A O 1
ATOM 637 N N . PHE A 1 86 ?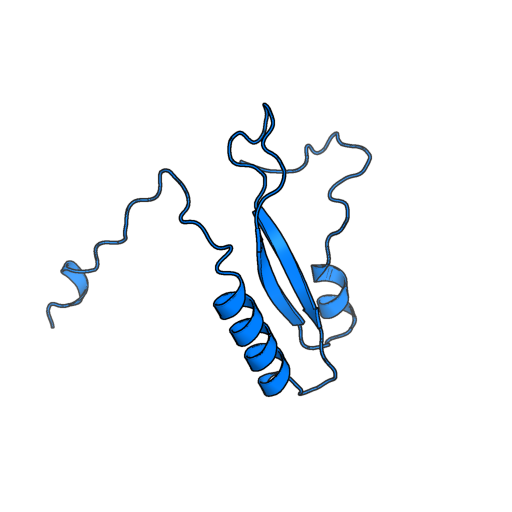 19.297 -16.942 6.688 1.00 84.19 86 PHE A N 1
ATOM 638 C CA . PHE A 1 86 ? 19.237 -16.869 8.151 1.00 84.19 86 PHE A CA 1
ATOM 639 C C . PHE A 1 86 ? 19.816 -18.107 8.858 1.00 84.19 86 PHE A C 1
ATOM 641 O O . PHE A 1 86 ? 19.700 -18.213 10.083 1.00 84.19 86 PHE A O 1
ATOM 648 N N . SER A 1 87 ? 20.461 -19.035 8.141 1.00 83.75 87 SER A N 1
ATOM 649 C CA . SER A 1 87 ? 21.038 -20.258 8.728 1.00 83.75 87 SER A CA 1
ATOM 650 C C . SER A 1 87 ? 22.047 -19.969 9.849 1.00 83.75 87 SER A C 1
ATOM 652 O O . SER A 1 87 ? 22.116 -20.701 10.835 1.00 83.75 87 SER A O 1
ATOM 654 N N . SER A 1 88 ? 22.762 -18.845 9.757 1.00 74.50 88 SER A N 1
ATOM 655 C CA . SER A 1 88 ? 23.727 -18.378 10.761 1.00 74.50 88 SER A CA 1
ATOM 656 C C . SER A 1 88 ? 23.102 -17.819 12.049 1.00 74.50 88 SER A C 1
ATOM 658 O O . SER A 1 88 ? 23.784 -17.738 13.070 1.00 74.50 88 SER A O 1
ATOM 660 N N . VAL A 1 89 ? 21.814 -17.454 12.039 1.00 77.38 89 VAL A N 1
ATOM 661 C CA . VAL A 1 89 ? 21.110 -16.854 13.191 1.00 77.38 89 VAL A CA 1
ATOM 662 C C . VAL A 1 89 ? 20.426 -17.918 14.058 1.00 77.38 89 VAL A C 1
ATOM 664 O O . VAL A 1 89 ? 20.244 -17.714 15.255 1.00 77.38 89 VAL A O 1
ATOM 667 N N . SER A 1 90 ? 20.098 -19.081 13.487 1.00 64.94 90 SER A N 1
ATOM 668 C CA . SER A 1 90 ? 19.366 -20.156 14.175 1.00 64.94 90 SER A CA 1
ATOM 669 C C . SER A 1 90 ? 20.221 -21.017 15.119 1.00 64.94 90 SER A C 1
ATOM 671 O O . SER A 1 90 ? 19.684 -21.912 15.768 1.00 64.94 90 SER A O 1
ATOM 673 N N . SER A 1 91 ? 21.534 -20.785 15.211 1.00 61.31 91 SER A N 1
ATOM 674 C CA . SER A 1 91 ? 22.422 -21.527 16.115 1.00 61.31 91 SER A CA 1
ATOM 675 C C . SER A 1 91 ? 22.495 -20.865 17.497 1.00 61.31 91 SER A C 1
ATOM 677 O O . SER A 1 91 ? 23.523 -20.279 17.848 1.00 61.31 91 SER A O 1
ATOM 679 N N . LYS A 1 92 ? 21.424 -20.964 18.289 1.00 58.34 92 LYS A N 1
ATOM 680 C CA . LYS A 1 92 ? 21.462 -20.821 19.754 1.00 58.34 92 LYS A CA 1
ATOM 681 C C . LYS A 1 92 ? 20.480 -21.770 20.419 1.00 58.34 92 LYS A C 1
ATOM 683 O O . LYS A 1 92 ? 19.339 -21.860 19.922 1.00 58.34 92 LYS A O 1
#

Solvent-accessible surface area (backbone atoms only — not comparable t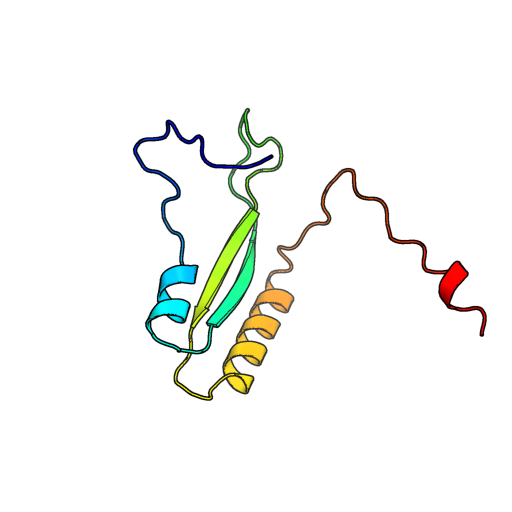o full-atom values): 6098 Å² total; per-residue (Å²): 132,99,64,76,54,90,82,44,90,74,56,78,70,92,70,63,77,58,58,37,69,74,70,71,34,48,62,50,78,44,68,62,28,58,45,80,58,43,99,91,33,78,80,21,50,82,36,73,40,76,49,75,46,61,79,94,38,57,73,61,49,52,5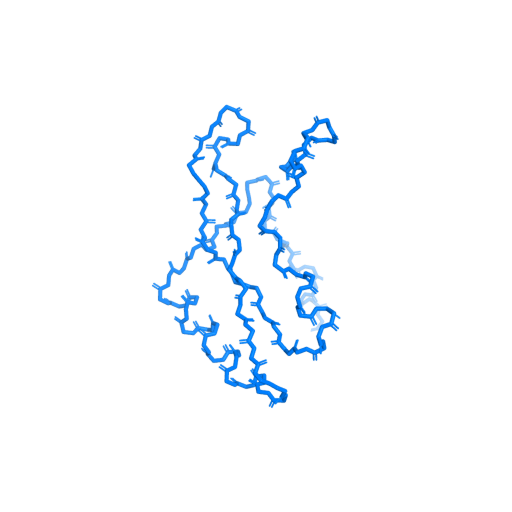0,53,52,49,55,51,46,74,74,62,60,48,74,75,84,67,87,92,64,78,84,85,82,57,75,83,72,69,79,121

Radius of gyration: 17.38 Å; Cα contacts (8 Å, |Δi|>4): 88; chains: 1; bounding box: 36×40×42 Å

Secondary structure (DSSP, 8-state):
-----TT-TT-STT--THHHHHHT--EEEEEEEEPPP-SS-TT--EEEEEEE-STT-HHHHHHHHHHHHHHH----PPTT-PPP--TTTS--